Protein AF-A0A5R8ZXL2-F1 (afdb_monomer)

Secondary structure (DSSP, 8-state):
--SHHHHTT--TT---EEEE-TT-PEEEEETTEEEEEEEETTEEEEEEEE--HHHHS-TT---

pLDDT: mean 75.58, std 13.93, range [39.16, 89.12]

Foldseek 3Di:
DPPPCVVVVNDPVDFPDWFADPVRWIWTDDPQKIWTWDQDPNDTDIDIDGDDPCSVVDPPPDD

Radius of gyration: 14.08 Å; Cα contacts (8 Å, |Δi|>4): 70; chains: 1; bounding box: 31×36×36 Å

Sequence (63 aa):
MRTVLLELGFDPKFFTLYWKNQKGEVYLFIYKYGFLKKPENGKDKYVLVTWQDYMDKNPKLNI

Solvent-accessible surface area (backbone atoms only — not comparable to full-atom values): 4185 Å² total; per-residue (Å²): 143,82,56,70,53,53,77,73,68,53,51,92,87,61,64,81,45,74,52,69,50,96,89,68,54,63,33,46,20,47,88,62,41,27,40,33,78,44,82,51,95,94,39,85,40,75,46,82,42,66,76,53,79,70,74,73,54,64,94,81,74,83,132

Nearest PDB structures (foldseek):
  3ott-assembly1_B  TM=4.792E-01  e=2.216E+00  Bacteroides thetaiotaomicron
  3kvp-assembly1_B  TM=4.585E-01  e=3.015E+00  Bacillus subtilis
  4a2m-assembly1_B  TM=6.067E-01  e=8.579E+00  Bacteroides thetaiotaomicron VPI-5482
  8d30-assembly2_B  TM=4.109E-01  e=5.245E+00  Homo sapiens
  2yj6-assembly1_A  TM=3.675E-01  e=6.308E+00  Saccharolobus solfataricus P2

Mean predicted aligned error: 9.42 Å

Structure (mmCIF, N/CA/C/O backbone):
data_AF-A0A5R8ZXL2-F1
#
_entry.id   AF-A0A5R8ZXL2-F1
#
loop_
_atom_site.group_PDB
_atom_site.id
_atom_site.type_symbol
_atom_site.label_atom_id
_atom_site.label_alt_id
_atom_site.label_comp_id
_atom_site.label_asym_id
_atom_site.label_entity_id
_atom_site.label_seq_id
_atom_site.pdbx_PDB_ins_code
_atom_site.Cartn_x
_atom_site.Cartn_y
_atom_site.Cartn_z
_atom_site.occupancy
_atom_site.B_iso_or_equiv
_atom_site.auth_seq_id
_atom_site.auth_comp_id
_atom_site.auth_asym_id
_atom_site.auth_atom_id
_atom_site.pdbx_PDB_model_num
ATOM 1 N N . MET A 1 1 ? 10.060 -16.759 8.619 1.00 47.28 1 MET A N 1
ATOM 2 C CA . MET A 1 1 ? 9.567 -16.143 7.364 1.00 47.28 1 MET A CA 1
ATOM 3 C C . MET A 1 1 ? 9.795 -14.623 7.355 1.00 47.28 1 MET A C 1
ATOM 5 O O . MET A 1 1 ? 8.836 -13.869 7.280 1.00 47.28 1 MET A O 1
ATOM 9 N N . ARG A 1 2 ? 11.044 -14.143 7.487 1.00 52.38 2 ARG A N 1
ATOM 10 C CA . ARG A 1 2 ? 11.342 -12.689 7.520 1.00 52.38 2 ARG A CA 1
ATOM 11 C C . ARG A 1 2 ? 12.583 -12.271 6.707 1.00 52.38 2 ARG A C 1
ATOM 13 O O . ARG A 1 2 ? 12.828 -11.084 6.582 1.00 52.38 2 ARG A O 1
ATOM 20 N N . THR A 1 3 ? 13.340 -13.223 6.160 1.00 58.12 3 THR A N 1
ATOM 21 C CA . THR A 1 3 ? 14.667 -13.000 5.555 1.00 58.12 3 THR A CA 1
ATOM 22 C C . THR A 1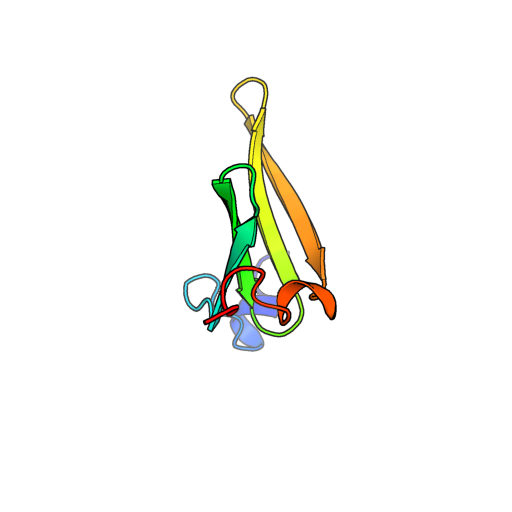 3 ? 14.663 -13.006 4.028 1.00 58.12 3 THR A C 1
ATOM 24 O O . THR A 1 3 ? 15.261 -12.124 3.431 1.00 58.12 3 THR A O 1
ATOM 27 N N . VAL A 1 4 ? 13.896 -13.899 3.394 1.00 67.12 4 VAL A N 1
ATOM 28 C CA . VAL A 1 4 ? 13.945 -14.103 1.930 1.00 67.12 4 VAL A CA 1
ATOM 29 C C . VAL A 1 4 ? 13.645 -12.831 1.131 1.00 67.12 4 VAL A C 1
ATOM 31 O O . VAL A 1 4 ? 14.303 -12.553 0.141 1.00 67.12 4 VAL A O 1
ATOM 34 N N . LEU A 1 5 ? 12.667 -12.026 1.554 1.00 60.97 5 LEU A N 1
ATOM 35 C CA 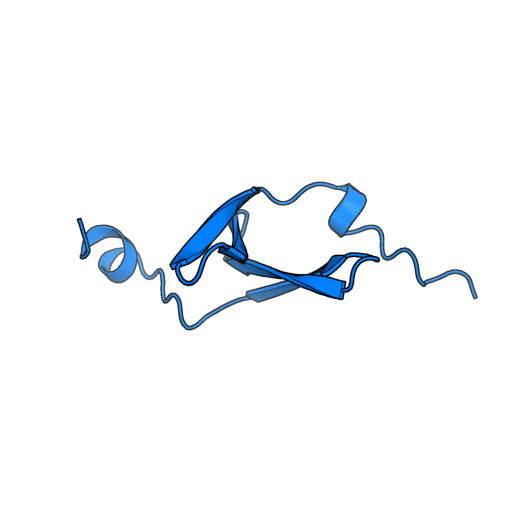. LEU A 1 5 ? 12.293 -10.812 0.819 1.00 60.97 5 LEU A CA 1
ATOM 36 C C . LEU A 1 5 ? 13.389 -9.735 0.899 1.00 60.97 5 LEU A C 1
ATOM 38 O O . LEU A 1 5 ? 13.749 -9.164 -0.124 1.00 60.97 5 LEU A O 1
ATOM 42 N N . LEU A 1 6 ? 13.968 -9.512 2.084 1.00 62.25 6 LEU A N 1
ATOM 43 C CA . LEU A 1 6 ? 15.051 -8.539 2.270 1.00 62.25 6 LEU A CA 1
ATOM 44 C C . LEU A 1 6 ? 16.314 -8.949 1.497 1.00 62.25 6 LEU A C 1
ATOM 46 O O . LEU A 1 6 ? 16.950 -8.103 0.876 1.00 62.25 6 LEU A O 1
ATOM 50 N N . GLU A 1 7 ? 16.645 -10.243 1.488 1.00 67.88 7 GLU A N 1
ATOM 51 C CA . GLU A 1 7 ? 17.792 -10.796 0.749 1.00 67.88 7 GLU A CA 1
ATOM 52 C C . GLU A 1 7 ? 17.626 -10.688 -0.775 1.00 67.88 7 GLU A C 1
ATOM 54 O O . GLU A 1 7 ? 18.610 -10.543 -1.494 1.00 67.88 7 GLU A O 1
ATOM 59 N N . LEU A 1 8 ? 16.384 -10.689 -1.268 1.00 67.88 8 LEU A N 1
ATOM 60 C CA . LEU A 1 8 ? 16.047 -10.458 -2.677 1.00 67.88 8 LEU A CA 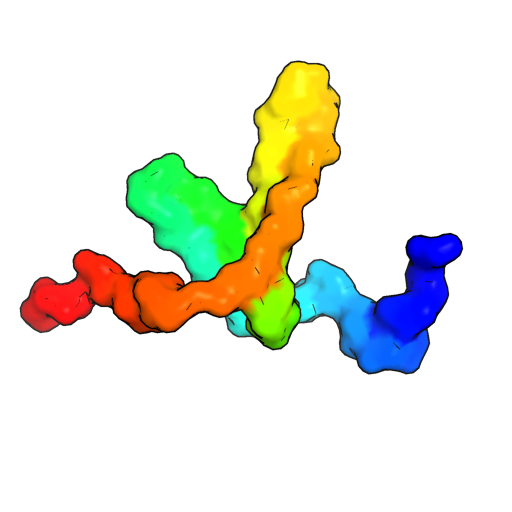1
ATOM 61 C C . LEU A 1 8 ? 15.964 -8.964 -3.047 1.00 67.88 8 LEU A C 1
ATOM 63 O O . LEU A 1 8 ? 15.540 -8.631 -4.154 1.00 67.88 8 LEU A O 1
ATOM 67 N N . GLY A 1 9 ? 16.347 -8.062 -2.137 1.00 64.25 9 GLY A N 1
ATOM 68 C CA . GLY A 1 9 ? 16.351 -6.615 -2.372 1.00 64.2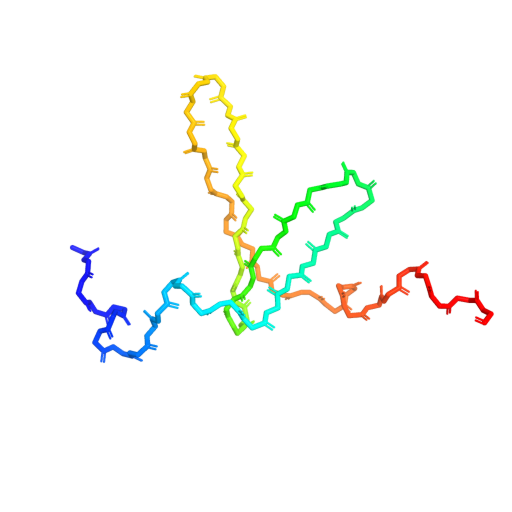5 9 GLY A CA 1
ATOM 69 C C . GLY A 1 9 ? 14.990 -5.934 -2.200 1.00 64.25 9 GLY A C 1
ATOM 70 O O . GLY A 1 9 ? 14.830 -4.782 -2.600 1.00 64.25 9 GLY A O 1
ATOM 71 N N . PHE A 1 10 ? 13.998 -6.608 -1.609 1.00 63.12 10 PHE A N 1
ATOM 72 C CA . PHE A 1 10 ? 12.712 -5.994 -1.280 1.00 63.12 10 PHE A CA 1
ATOM 73 C C . PHE A 1 10 ? 12.843 -5.178 0.011 1.00 63.12 10 PHE A C 1
ATOM 75 O O . PHE A 1 10 ? 12.772 -5.728 1.111 1.00 63.12 10 PHE A O 1
ATOM 82 N N . ASP A 1 11 ? 13.017 -3.863 -0.118 1.00 67.88 11 ASP A N 1
ATOM 83 C CA . ASP A 1 11 ? 12.955 -2.935 1.012 1.00 67.88 11 ASP A CA 1
ATOM 84 C C . ASP A 1 11 ? 11.514 -2.410 1.187 1.00 67.88 11 ASP A C 1
ATOM 86 O O . ASP A 1 11 ? 11.040 -1.630 0.359 1.00 67.88 11 ASP A O 1
ATOM 90 N N . PRO A 1 12 ? 10.794 -2.777 2.266 1.00 62.00 12 PRO A N 1
ATOM 91 C CA . PRO A 1 12 ? 9.442 -2.280 2.528 1.00 62.00 12 PRO A CA 1
ATOM 92 C C . PRO A 1 12 ? 9.381 -0.767 2.808 1.00 62.00 12 PRO A C 1
ATOM 94 O O . PRO A 1 12 ? 8.284 -0.208 2.872 1.00 62.00 12 PRO A O 1
ATOM 97 N N . LYS A 1 13 ? 10.526 -0.093 2.986 1.00 67.69 13 LYS A N 1
ATOM 98 C CA . LYS A 1 13 ? 10.620 1.375 3.052 1.00 67.69 13 LYS A CA 1
ATOM 99 C C . LYS A 1 13 ? 10.612 2.027 1.668 1.00 67.69 13 LYS A C 1
ATOM 101 O O . LYS A 1 13 ? 10.439 3.240 1.584 1.00 67.69 13 LYS A O 1
ATOM 106 N N . PHE A 1 14 ? 10.795 1.246 0.605 1.00 66.94 14 PHE A N 1
ATOM 107 C CA . PHE A 1 14 ? 10.887 1.72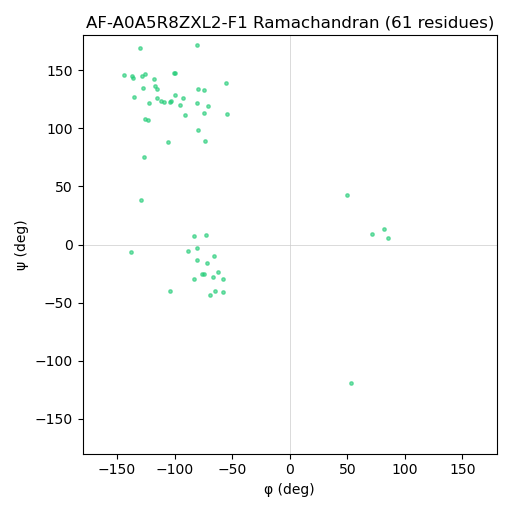4 -0.766 1.00 66.94 14 PHE A CA 1
ATOM 108 C C . PHE A 1 14 ? 9.599 1.393 -1.527 1.00 66.94 14 PHE A C 1
ATOM 110 O O . PHE A 1 14 ? 9.457 0.348 -2.156 1.00 66.94 14 PHE A O 1
ATOM 117 N N . PHE A 1 15 ? 8.626 2.296 -1.446 1.00 70.12 15 PHE A N 1
ATOM 118 C CA . PHE A 1 15 ? 7.422 2.258 -2.274 1.00 70.12 15 PHE A CA 1
ATOM 119 C C . PHE A 1 15 ? 7.655 3.103 -3.524 1.00 70.12 15 PHE A C 1
ATOM 121 O O . PHE A 1 15 ? 8.031 4.271 -3.439 1.00 70.12 15 PHE A O 1
ATOM 128 N N . THR A 1 16 ? 7.432 2.510 -4.695 1.00 72.12 16 THR A N 1
ATOM 129 C CA . THR A 1 16 ? 7.605 3.206 -5.978 1.00 72.12 16 THR A CA 1
ATOM 130 C C . THR A 1 16 ? 6.375 4.018 -6.344 1.00 72.12 16 THR A C 1
ATOM 132 O O . THR A 1 16 ? 6.476 5.009 -7.060 1.00 72.12 16 THR A O 1
ATOM 135 N N . LEU A 1 17 ? 5.201 3.572 -5.893 1.00 79.75 17 LEU A N 1
ATOM 136 C CA . LEU A 1 17 ? 3.919 4.116 -6.307 1.00 79.75 17 LEU A CA 1
ATOM 137 C C . LEU A 1 17 ? 2.949 4.102 -5.132 1.00 79.75 17 LEU A C 1
ATOM 139 O O . LEU A 1 17 ? 2.939 3.186 -4.307 1.00 79.75 17 LEU A O 1
ATOM 143 N N . TYR A 1 18 ? 2.088 5.108 -5.090 1.00 84.19 18 TYR A N 1
ATOM 144 C CA . TYR A 1 18 ? 0.906 5.095 -4.250 1.00 84.19 18 TYR A CA 1
ATOM 145 C C . TYR A 1 18 ? -0.303 5.442 -5.108 1.00 84.19 18 TYR A C 1
ATOM 147 O O . TYR A 1 18 ? -0.219 6.254 -6.028 1.00 84.19 18 TYR A O 1
ATOM 155 N N . TRP A 1 19 ? -1.436 4.825 -4.802 1.00 85.44 19 TRP A N 1
ATOM 156 C CA . TRP A 1 19 ? -2.704 5.121 -5.450 1.00 85.44 19 TRP A CA 1
ATOM 157 C C . TRP A 1 19 ? -3.746 5.416 -4.383 1.00 85.44 19 TRP A C 1
ATOM 159 O O . TRP A 1 19 ? -3.832 4.717 -3.373 1.00 85.44 19 TRP A O 1
ATOM 169 N N . LYS A 1 20 ? -4.532 6.471 -4.580 1.00 86.75 20 LYS A N 1
ATOM 170 C CA . LYS A 1 20 ? -5.581 6.870 -3.643 1.00 86.75 20 LYS A CA 1
ATOM 171 C C . LYS A 1 20 ? -6.930 6.722 -4.317 1.00 86.75 20 LYS A C 1
ATOM 173 O O . LYS A 1 20 ? -7.152 7.281 -5.389 1.00 86.75 20 LYS A O 1
ATOM 178 N N . ASN A 1 21 ? -7.836 5.994 -3.678 1.00 85.06 21 ASN A N 1
ATOM 179 C CA . ASN A 1 21 ? -9.179 5.842 -4.217 1.00 85.06 21 ASN A CA 1
ATOM 180 C C . ASN A 1 21 ? -10.062 7.059 -3.900 1.00 85.06 21 ASN A C 1
ATOM 182 O O . ASN A 1 21 ? -9.714 7.929 -3.099 1.00 85.06 21 ASN A O 1
ATOM 186 N N . GLN A 1 22 ? -11.254 7.091 -4.496 1.00 84.81 22 GLN A N 1
ATOM 187 C CA . GLN A 1 22 ? -12.243 8.152 -4.262 1.00 84.81 22 GLN A CA 1
ATOM 188 C C . GLN A 1 22 ? -12.726 8.225 -2.804 1.00 84.81 22 GLN A C 1
ATOM 190 O O . GLN A 1 22 ? -13.150 9.284 -2.356 1.00 84.81 22 GLN A O 1
ATOM 195 N N . LYS A 1 23 ? -12.629 7.123 -2.047 1.00 85.94 23 LYS A N 1
ATOM 196 C CA . LYS A 1 23 ? -12.960 7.063 -0.613 1.00 85.94 23 LYS A CA 1
ATOM 197 C C . LYS A 1 23 ? -11.838 7.604 0.281 1.00 85.94 23 LYS A C 1
ATOM 199 O O . LYS A 1 23 ? -11.998 7.666 1.494 1.00 85.94 23 LYS A O 1
ATOM 204 N N . GLY A 1 24 ? -10.707 7.992 -0.305 1.00 85.19 24 GLY A N 1
ATOM 205 C CA . GLY A 1 24 ? -9.552 8.517 0.407 1.00 85.19 24 GLY A CA 1
ATOM 206 C C . GLY A 1 24 ? -8.595 7.458 0.956 1.00 85.19 24 GLY A C 1
ATOM 207 O O . GLY A 1 24 ? -7.629 7.821 1.625 1.00 85.19 24 GLY A O 1
ATOM 208 N N . GLU A 1 25 ? -8.821 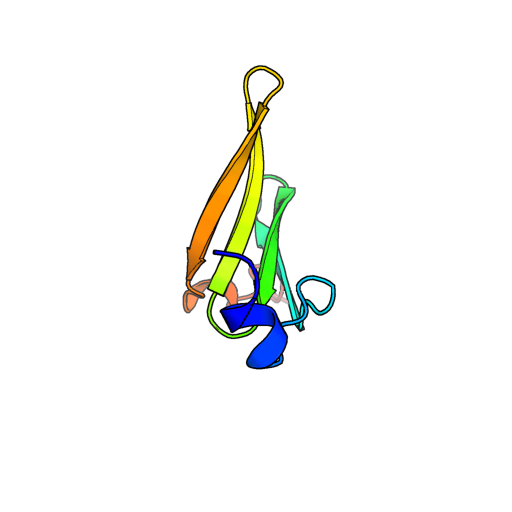6.181 0.655 1.00 88.00 25 GLU A N 1
ATOM 209 C CA . GLU A 1 25 ? -7.961 5.070 1.065 1.00 88.00 25 GLU A CA 1
ATOM 210 C C . GLU A 1 25 ? -6.678 5.059 0.224 1.00 88.00 25 GLU A C 1
ATOM 212 O O . GLU A 1 25 ? -6.736 5.182 -1.003 1.00 88.00 25 GLU A O 1
ATOM 217 N N . VAL A 1 26 ? -5.528 4.909 0.887 1.00 87.31 26 VAL A N 1
ATOM 218 C CA . VAL A 1 26 ? -4.200 4.950 0.259 1.00 87.31 26 VAL A CA 1
ATOM 219 C C . VAL A 1 26 ? -3.638 3.542 0.130 1.00 87.31 26 VAL A C 1
ATOM 221 O O . VAL A 1 26 ? -3.470 2.827 1.116 1.00 87.31 26 VAL A O 1
ATOM 224 N N . TYR A 1 27 ? -3.319 3.177 -1.100 1.00 89.12 27 TYR A N 1
ATOM 225 C CA . TYR A 1 27 ? -2.706 1.917 -1.476 1.00 89.12 27 TYR A CA 1
ATOM 226 C C . TYR A 1 27 ? -1.233 2.188 -1.760 1.00 89.12 27 TYR A C 1
ATOM 228 O O . TYR A 1 27 ? -0.912 3.039 -2.590 1.00 89.12 27 TYR A O 1
ATOM 236 N N . LEU A 1 28 ? -0.345 1.483 -1.064 1.00 86.12 28 LEU A N 1
ATOM 237 C CA . LEU A 1 28 ? 1.099 1.569 -1.271 1.00 86.12 28 LEU A CA 1
ATOM 238 C C . LEU A 1 28 ? 1.537 0.385 -2.122 1.00 86.12 28 LEU A C 1
ATOM 240 O O . LEU A 1 28 ? 1.199 -0.752 -1.794 1.00 86.12 28 LEU A O 1
ATOM 244 N N . PHE A 1 29 ? 2.270 0.645 -3.200 1.00 84.25 29 PHE A N 1
ATOM 245 C CA . PHE A 1 29 ? 2.701 -0.368 -4.157 1.00 84.25 29 PHE A CA 1
ATOM 246 C C . PHE A 1 29 ? 4.223 -0.478 -4.229 1.00 84.25 29 PHE A C 1
ATOM 248 O O . PHE A 1 29 ? 4.956 0.514 -4.195 1.00 84.25 29 PHE A O 1
ATOM 255 N N . ILE A 1 30 ? 4.670 -1.722 -4.376 1.00 80.12 30 ILE A N 1
ATOM 256 C CA . ILE A 1 30 ? 6.038 -2.125 -4.674 1.00 80.12 30 ILE A CA 1
ATOM 257 C C . ILE A 1 30 ? 5.962 -3.022 -5.914 1.00 80.12 30 ILE A C 1
ATOM 259 O O . ILE A 1 30 ? 5.451 -4.148 -5.874 1.00 80.12 30 ILE A O 1
ATOM 263 N N . TYR A 1 31 ? 6.430 -2.497 -7.047 1.00 76.69 31 TYR A N 1
ATOM 264 C CA . TYR A 1 31 ? 6.248 -3.111 -8.365 1.00 76.69 31 TYR A CA 1
ATOM 265 C C . TYR A 1 31 ? 4.763 -3.422 -8.653 1.00 76.69 31 TYR A C 1
ATOM 267 O O . TYR A 1 31 ? 3.933 -2.519 -8.671 1.00 76.69 31 TYR A O 1
ATOM 275 N N . LYS A 1 32 ? 4.414 -4.698 -8.871 1.00 77.56 32 LYS A N 1
ATOM 276 C CA . LYS A 1 32 ? 3.053 -5.156 -9.211 1.00 77.56 32 LYS A CA 1
ATOM 277 C C . LYS A 1 32 ? 2.165 -5.476 -8.004 1.00 77.56 32 LYS A C 1
ATOM 279 O O . LYS A 1 32 ? 0.991 -5.800 -8.191 1.00 77.56 32 LYS A O 1
ATOM 284 N N . TYR A 1 33 ? 2.712 -5.428 -6.791 1.00 82.00 33 TYR A N 1
ATOM 285 C CA . TYR A 1 33 ? 2.000 -5.772 -5.564 1.00 82.00 33 TYR A CA 1
ATOM 286 C C . TYR A 1 33 ? 1.864 -4.542 -4.685 1.00 82.00 33 TYR A C 1
ATOM 288 O O . TYR A 1 33 ? 2.825 -3.813 -4.465 1.00 82.00 33 TYR A O 1
ATOM 296 N N . GLY A 1 34 ? 0.675 -4.324 -4.155 1.00 86.19 34 GLY A N 1
ATOM 297 C CA . GLY A 1 34 ? 0.416 -3.284 -3.183 1.00 86.19 34 GLY A CA 1
ATOM 298 C C . GLY A 1 34 ? -0.329 -3.810 -1.981 1.00 86.19 34 GLY A C 1
ATOM 299 O O . GLY A 1 34 ? -0.829 -4.937 -1.960 1.00 86.19 34 GLY A O 1
ATOM 300 N N . PHE A 1 35 ? -0.395 -2.973 -0.961 1.00 86.50 35 PHE A N 1
ATOM 301 C CA . PHE A 1 35 ? -1.166 -3.257 0.227 1.00 86.50 35 PHE A CA 1
ATOM 302 C C . PHE A 1 35 ? -1.933 -2.023 0.686 1.00 86.50 35 PHE A C 1
ATOM 304 O O . PHE A 1 35 ? -1.472 -0.884 0.580 1.00 86.50 35 PHE A O 1
ATOM 311 N N . LEU A 1 36 ? -3.122 -2.276 1.220 1.00 88.88 36 LEU A N 1
ATOM 312 C CA . LEU A 1 36 ? -3.934 -1.288 1.912 1.00 88.88 36 LEU A CA 1
ATOM 313 C C . LEU A 1 36 ? -3.944 -1.629 3.399 1.00 88.88 36 LEU A C 1
ATOM 315 O O . LEU A 1 36 ? -4.369 -2.719 3.791 1.00 88.88 36 LEU A O 1
ATOM 319 N N . LYS A 1 37 ? -3.511 -0.679 4.225 1.00 87.88 37 LYS A N 1
ATOM 320 C CA . LYS A 1 37 ? -3.641 -0.771 5.678 1.00 87.88 37 LYS A CA 1
ATOM 321 C C . LYS A 1 37 ? -5.063 -0.375 6.083 1.00 87.88 37 LYS A C 1
ATOM 323 O O . LYS A 1 37 ? -5.489 0.746 5.809 1.00 87.88 37 LYS A O 1
ATOM 328 N N . LYS A 1 38 ? -5.782 -1.277 6.751 1.00 86.38 38 LYS A N 1
ATOM 329 C CA . LYS A 1 38 ? -7.122 -1.037 7.302 1.00 86.38 38 LYS A CA 1
ATOM 330 C C . LYS A 1 38 ? -7.121 -1.307 8.808 1.00 86.38 38 LYS A C 1
ATOM 332 O O . LYS A 1 38 ? -7.054 -2.472 9.203 1.00 86.38 38 LYS A O 1
ATOM 337 N N . PRO A 1 39 ? -7.180 -0.271 9.656 1.00 86.88 39 PRO A N 1
ATOM 338 C CA . PRO A 1 39 ? -7.411 -0.476 11.078 1.00 86.88 39 PRO A CA 1
ATOM 339 C C . PRO A 1 39 ? -8.865 -0.923 11.285 1.00 86.88 39 PRO A C 1
ATOM 341 O O . PRO A 1 39 ? -9.796 -0.205 10.929 1.00 86.88 39 PRO A O 1
ATOM 344 N N . GLU A 1 40 ? -9.070 -2.113 11.847 1.00 87.44 40 GLU A N 1
ATOM 345 C CA . GLU A 1 40 ? -10.399 -2.655 12.154 1.00 87.44 40 GLU A CA 1
ATOM 346 C C . GLU A 1 40 ? -10.392 -3.272 13.557 1.00 87.44 40 GLU A C 1
ATOM 348 O O . GLU A 1 40 ? -9.536 -4.099 13.875 1.00 87.44 40 GLU A O 1
ATOM 353 N N . ASN A 1 41 ? -11.333 -2.861 14.415 1.00 85.25 41 ASN A N 1
ATOM 354 C CA . ASN A 1 41 ? -11.449 -3.320 15.809 1.00 85.25 41 ASN A CA 1
ATOM 355 C C . ASN A 1 41 ? -10.128 -3.245 16.602 1.00 85.25 41 ASN A C 1
ATOM 357 O O . ASN A 1 41 ? -9.757 -4.180 17.312 1.00 85.25 41 ASN A O 1
ATOM 361 N N . GLY A 1 42 ? -9.387 -2.143 16.441 1.00 88.44 42 GLY A N 1
ATOM 362 C CA . GLY A 1 42 ? -8.110 -1.919 17.129 1.00 88.44 42 GLY A CA 1
ATOM 363 C C . GLY A 1 42 ? -6.950 -2.788 16.631 1.00 88.44 42 GLY A C 1
ATOM 364 O O . GLY A 1 42 ? -5.887 -2.786 17.247 1.00 88.44 42 GLY A O 1
ATOM 365 N N . LYS A 1 43 ? -7.127 -3.529 15.529 1.00 87.94 43 LYS A N 1
ATOM 366 C CA . LYS A 1 43 ? -6.077 -4.335 14.899 1.00 87.94 43 LYS A CA 1
ATOM 367 C C . LYS A 1 43 ? -5.785 -3.824 13.494 1.00 87.94 43 LYS A C 1
ATOM 369 O O . LYS A 1 43 ? -6.695 -3.562 12.710 1.00 87.94 43 LYS A O 1
ATOM 374 N N . ASP A 1 44 ? -4.503 -3.737 13.163 1.00 88.25 44 ASP A N 1
ATOM 375 C CA . ASP A 1 44 ? -4.061 -3.427 11.809 1.00 88.25 44 ASP A CA 1
ATOM 376 C C . ASP A 1 44 ? -4.257 -4.650 10.905 1.00 88.25 44 ASP A C 1
ATOM 378 O O . ASP A 1 44 ? -3.585 -5.672 11.067 1.00 88.25 44 ASP A O 1
ATOM 382 N N . LYS A 1 45 ? -5.176 -4.547 9.941 1.00 88.12 45 LYS A N 1
ATOM 383 C CA . LYS A 1 45 ? -5.330 -5.516 8.853 1.00 88.12 45 LYS A CA 1
ATOM 384 C C . LYS A 1 45 ? -4.661 -4.984 7.591 1.00 88.12 45 LYS A C 1
ATOM 386 O O . LYS A 1 45 ? -4.662 -3.782 7.332 1.00 88.12 45 LYS A O 1
ATOM 391 N N . TYR A 1 46 ? -4.121 -5.892 6.788 1.00 85.50 46 TYR A N 1
ATOM 392 C CA . TYR A 1 46 ? -3.477 -5.565 5.521 1.00 85.50 46 TYR A CA 1
ATOM 393 C C . TYR A 1 46 ? -4.170 -6.331 4.404 1.00 85.50 46 TYR A C 1
ATOM 395 O O . TYR A 1 46 ? -4.251 -7.558 4.445 1.00 85.50 46 TYR A O 1
ATOM 403 N N . VAL A 1 47 ? -4.691 -5.602 3.423 1.00 87.88 47 VAL A N 1
ATOM 404 C CA . VAL A 1 47 ? -5.281 -6.188 2.218 1.00 87.88 47 VAL A CA 1
ATOM 405 C C . VAL A 1 47 ? -4.212 -6.199 1.141 1.00 87.88 47 VAL A C 1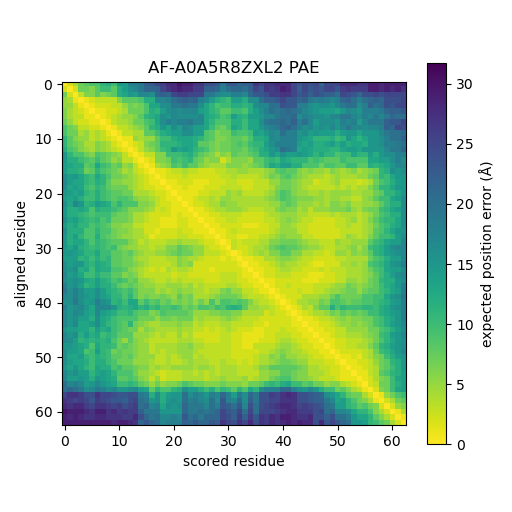
ATOM 407 O O . VAL A 1 47 ? -3.709 -5.135 0.788 1.00 87.88 47 VAL A O 1
ATOM 410 N N . LEU A 1 48 ? -3.865 -7.382 0.633 1.00 87.31 48 LEU A N 1
ATOM 411 C CA . LEU A 1 48 ? -2.959 -7.530 -0.503 1.00 87.31 48 LEU A CA 1
ATOM 412 C C . LEU A 1 48 ? -3.721 -7.259 -1.803 1.00 87.31 48 LEU A C 1
ATOM 414 O O . LEU A 1 48 ? -4.825 -7.767 -1.998 1.00 87.31 48 LEU A O 1
ATOM 418 N N . VAL A 1 49 ? -3.129 -6.461 -2.682 1.00 85.38 49 VAL A N 1
ATOM 419 C CA . VAL A 1 49 ? -3.734 -6.019 -3.941 1.00 85.38 49 VAL A CA 1
ATOM 420 C C . VAL A 1 49 ? -2.694 -6.134 -5.048 1.00 85.38 49 VAL A C 1
ATOM 422 O O . VAL A 1 49 ? -1.512 -5.885 -4.828 1.00 85.38 49 VAL A O 1
ATOM 425 N N . THR A 1 50 ? -3.106 -6.512 -6.250 1.00 87.44 50 THR A N 1
ATOM 426 C CA . THR A 1 50 ? -2.267 -6.422 -7.451 1.00 87.44 50 THR A CA 1
ATOM 427 C C . THR A 1 50 ? -2.653 -5.191 -8.256 1.00 87.44 50 THR A C 1
ATOM 429 O O . THR A 1 50 ? -3.818 -4.792 -8.254 1.00 87.44 50 THR A O 1
ATOM 432 N N . TRP A 1 51 ? -1.686 -4.579 -8.940 1.00 81.56 51 TRP A N 1
ATOM 433 C CA . TRP A 1 51 ? -1.962 -3.452 -9.835 1.00 81.56 51 TRP A CA 1
ATOM 434 C C . TRP A 1 51 ? -3.016 -3.837 -10.887 1.00 81.56 51 TRP A C 1
ATOM 436 O O . TRP A 1 51 ? -2.990 -4.955 -11.403 1.00 81.56 51 TRP A O 1
ATOM 446 N N . GLN A 1 52 ? -3.950 -2.929 -11.172 1.00 82.31 52 GLN A N 1
ATOM 447 C CA . GLN A 1 52 ? -5.029 -3.112 -12.149 1.00 82.31 52 GLN A CA 1
ATOM 448 C C . GLN A 1 52 ? -5.007 -1.956 -13.153 1.00 82.31 52 GLN A C 1
ATOM 450 O O . GLN A 1 52 ? -4.742 -0.820 -12.767 1.00 82.31 52 GLN A O 1
ATOM 455 N N . ASP A 1 53 ? -5.370 -2.207 -14.412 1.00 84.19 53 ASP A N 1
ATOM 456 C CA . ASP A 1 53 ? -5.270 -1.215 -15.500 1.00 84.19 53 ASP A CA 1
ATOM 457 C C . ASP A 1 53 ? -6.063 0.077 -15.243 1.00 84.19 53 ASP A C 1
ATOM 459 O O . ASP A 1 53 ? -5.686 1.159 -15.684 1.00 84.19 53 ASP A O 1
ATOM 463 N N . TYR A 1 54 ? -7.168 0.006 -14.497 1.00 82.94 54 TYR A N 1
ATOM 464 C CA . TYR A 1 54 ? -7.950 1.196 -14.153 1.00 82.94 54 TYR A CA 1
ATOM 465 C C . TYR A 1 54 ? -7.257 2.106 -13.127 1.00 82.94 54 TYR A C 1
ATOM 467 O O . TYR A 1 54 ? -7.678 3.247 -12.964 1.00 82.94 54 TYR A O 1
ATOM 475 N N . MET A 1 55 ? -6.236 1.624 -12.412 1.00 80.38 55 MET A N 1
ATOM 476 C CA . MET A 1 55 ? -5.474 2.438 -11.457 1.00 80.38 55 MET A CA 1
ATOM 477 C C . MET A 1 55 ? -4.536 3.417 -12.167 1.00 80.38 55 MET A C 1
ATOM 479 O O . MET A 1 55 ? -4.244 4.476 -11.617 1.00 80.38 55 MET A O 1
ATOM 483 N N . ASP A 1 56 ? -4.130 3.089 -13.396 1.00 75.50 56 ASP A N 1
ATOM 484 C CA . ASP A 1 56 ? -3.368 3.970 -14.286 1.00 75.50 56 ASP A CA 1
ATOM 485 C C . ASP A 1 56 ? -4.263 5.051 -14.918 1.00 75.50 56 ASP A C 1
ATOM 487 O O . ASP A 1 56 ? -3.841 6.166 -15.227 1.00 75.50 56 ASP A O 1
ATOM 491 N N . LYS A 1 57 ? -5.564 4.759 -15.034 1.00 67.44 57 LYS A N 1
ATOM 492 C CA . LYS A 1 57 ? -6.565 5.724 -15.489 1.00 67.44 57 LYS A CA 1
ATOM 493 C C . LYS A 1 57 ? -6.830 6.729 -14.380 1.00 67.44 57 LYS A C 1
ATOM 495 O O . LYS A 1 57 ? -7.723 6.551 -13.557 1.00 67.44 57 LYS A O 1
ATOM 500 N N . ASN A 1 58 ? -6.049 7.800 -14.366 1.00 56.09 58 ASN A N 1
ATOM 501 C CA . ASN A 1 58 ? -6.285 8.953 -13.515 1.00 56.09 58 ASN A CA 1
ATOM 502 C C . ASN A 1 58 ? -7.721 9.480 -13.757 1.00 56.09 58 ASN A C 1
ATOM 504 O O . ASN A 1 58 ? -7.988 10.009 -14.836 1.00 56.09 58 ASN A O 1
ATOM 508 N N . PRO A 1 59 ? -8.668 9.394 -12.798 1.00 52.34 59 PRO A N 1
ATOM 509 C CA . PRO A 1 59 ? -10.022 9.920 -12.995 1.00 52.34 59 PRO A CA 1
ATOM 510 C C . PRO A 1 59 ? -10.075 11.462 -12.970 1.00 52.34 59 PRO A C 1
ATOM 512 O O . PRO A 1 59 ? -11.164 12.031 -12.931 1.00 52.34 59 PRO A O 1
ATOM 515 N N . LYS A 1 60 ? -8.920 12.149 -12.952 1.00 47.91 60 LYS A N 1
ATOM 516 C CA . LYS A 1 60 ? -8.798 13.614 -12.883 1.00 47.91 60 LYS A CA 1
ATOM 517 C C . LYS A 1 60 ? -7.873 14.235 -13.941 1.00 47.91 60 LYS A C 1
ATOM 519 O O . LYS A 1 60 ? -7.191 15.207 -13.643 1.00 47.91 60 LYS A O 1
ATOM 524 N N . LEU A 1 61 ? -7.878 13.729 -15.171 1.00 43.16 61 LEU A N 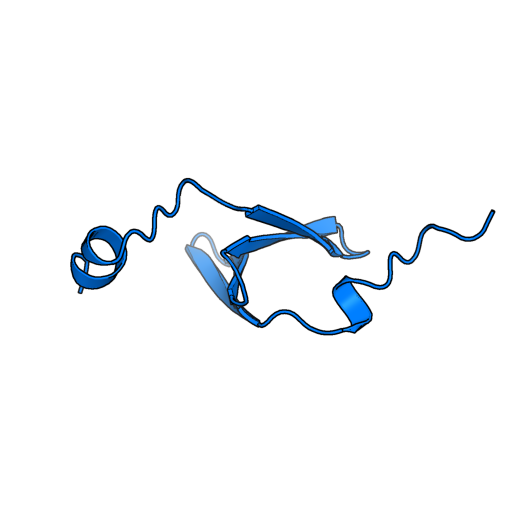1
ATOM 525 C CA . LEU A 1 61 ? -7.485 14.543 -16.330 1.00 43.16 61 LEU A CA 1
ATOM 526 C C . LEU A 1 61 ? -8.595 14.499 -17.385 1.00 43.16 61 LEU A C 1
ATOM 528 O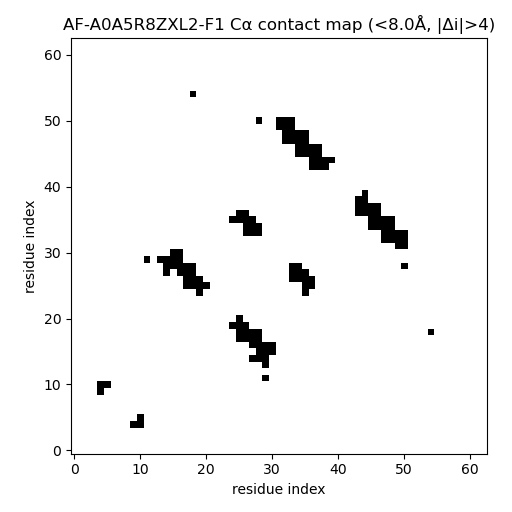 O . LEU A 1 61 ? -8.507 13.812 -18.394 1.00 43.16 61 LEU A O 1
ATOM 532 N N . ASN A 1 62 ? -9.668 15.231 -17.099 1.00 40.78 62 ASN A N 1
ATOM 533 C CA . ASN A 1 62 ? -10.440 15.900 -18.135 1.00 40.78 62 ASN A CA 1
ATOM 534 C C . ASN A 1 62 ? -10.197 17.397 -17.902 1.00 40.78 62 ASN A C 1
ATOM 536 O O . ASN A 1 62 ? -10.510 17.868 -16.804 1.00 40.78 62 ASN A O 1
ATOM 540 N N . ILE A 1 63 ? -9.701 18.079 -18.943 1.00 39.16 63 ILE A N 1
ATOM 541 C CA . ILE A 1 63 ? -9.251 19.486 -19.060 1.00 39.16 63 ILE A CA 1
ATOM 542 C C . ILE A 1 63 ? -7.731 19.638 -18.973 1.00 39.16 63 ILE A C 1
ATOM 544 O O . ILE A 1 63 ? -7.160 19.448 -17.878 1.00 39.16 63 ILE A O 1
#